Protein AF-A0A945UWC1-F1 (afdb_monomer_lite)

pLDDT: mean 88.44, std 11.85, range [50.97, 98.0]

Sequence (93 aa):
MYILICLRTDRSYVGQTDNLIRRFHQHRDGLVRTTREKFVTPVMIHWEKYDTRSEAMRRERYYKSGSGHRTKQELISRMRAELCSSAPDEPLS

Secondary structure (DSSP, 8-state):
-EEEEETTTTEEEEE--S-HHHHHHHHHTT--TTTTTT-SSEEEEEE---SSHHHHHHHHHHHHSHHHHHHHHHHHHHHHHHHHTTS------

Foldseek 3Di:
DFWKAAPVQRDIDFDDDPDPVVVVVCLCVLVDVVCSVVRVPIDTQDDDDDPDPVVSVVVSVLCVDPNVVVVVVVSVVVVVVVVVVPDPPDDDD

Structure (mmCIF, N/CA/C/O backbone):
data_AF-A0A945UWC1-F1
#
_entry.id   AF-A0A945UWC1-F1
#
loop_
_atom_site.group_PDB
_atom_site.id
_atom_site.type_symbol
_atom_site.label_atom_id
_atom_site.label_alt_id
_atom_site.label_comp_id
_atom_site.label_asym_id
_atom_site.label_entity_id
_atom_site.label_seq_id
_atom_site.pdbx_PDB_ins_code
_atom_site.Cartn_x
_atom_site.Cartn_y
_atom_site.Cartn_z
_atom_site.occupancy
_atom_site.B_iso_or_equiv
_atom_site.auth_seq_id
_atom_site.auth_comp_id
_atom_site.auth_asym_id
_atom_site.auth_atom_id
_atom_site.pdbx_PDB_model_num
ATOM 1 N N . MET A 1 1 ? -5.129 -3.669 5.695 1.00 95.75 1 MET A N 1
ATOM 2 C CA . MET A 1 1 ? -4.450 -2.470 5.147 1.00 95.75 1 MET A CA 1
ATOM 3 C C . MET A 1 1 ? -3.251 -2.941 4.334 1.00 95.75 1 MET A C 1
ATOM 5 O O . MET A 1 1 ? -2.733 -4.007 4.633 1.00 95.75 1 MET A O 1
ATOM 9 N N . TYR A 1 2 ? -2.868 -2.230 3.277 1.00 97.00 2 TYR A N 1
ATOM 10 C CA . TYR A 1 2 ? -1.780 -2.616 2.379 1.00 97.00 2 TYR A CA 1
ATOM 11 C C . TYR A 1 2 ? -1.017 -1.403 1.842 1.00 97.00 2 TYR A C 1
ATOM 13 O O . TYR A 1 2 ? -1.558 -0.292 1.770 1.00 97.00 2 TYR A O 1
ATOM 21 N N . ILE A 1 3 ? 0.231 -1.647 1.439 1.00 96.81 3 ILE A N 1
ATOM 22 C CA . ILE A 1 3 ? 1.109 -0.683 0.780 1.00 96.81 3 ILE A CA 1
ATOM 23 C C . ILE A 1 3 ? 1.564 -1.266 -0.558 1.00 96.81 3 ILE A C 1
ATOM 25 O O . ILE A 1 3 ? 2.099 -2.374 -0.620 1.00 96.81 3 ILE A O 1
ATOM 29 N N . LEU A 1 4 ? 1.354 -0.496 -1.625 1.00 95.19 4 LEU A N 1
ATOM 30 C CA . LEU A 1 4 ? 1.872 -0.787 -2.961 1.00 95.19 4 LEU A CA 1
ATOM 31 C C . LEU A 1 4 ? 2.963 0.217 -3.322 1.00 95.19 4 LEU A C 1
ATOM 33 O O . LEU A 1 4 ? 2.875 1.386 -2.939 1.00 95.19 4 LEU A O 1
ATOM 37 N N . ILE A 1 5 ? 3.929 -0.211 -4.127 1.00 93.75 5 ILE A N 1
ATOM 38 C CA . ILE A 1 5 ? 4.866 0.664 -4.833 1.00 93.75 5 ILE A CA 1
ATOM 39 C C . ILE A 1 5 ? 4.840 0.355 -6.325 1.00 93.75 5 ILE A C 1
ATOM 41 O O . ILE A 1 5 ? 4.707 -0.795 -6.721 1.00 93.75 5 ILE A O 1
ATOM 45 N N . CYS A 1 6 ? 4.975 1.371 -7.163 1.00 90.19 6 CYS A N 1
ATOM 46 C CA . CYS A 1 6 ? 5.285 1.199 -8.573 1.00 90.19 6 CYS A CA 1
ATOM 47 C C . CYS A 1 6 ? 6.747 1.593 -8.781 1.00 90.19 6 CYS A C 1
ATOM 49 O O . CYS A 1 6 ? 7.088 2.771 -8.671 1.00 90.19 6 CYS A O 1
ATOM 51 N N . LEU A 1 7 ? 7.614 0.617 -9.063 1.00 82.69 7 LEU A N 1
ATOM 52 C CA . LEU A 1 7 ? 9.058 0.859 -9.181 1.00 82.69 7 LEU A CA 1
ATOM 53 C C . LEU A 1 7 ? 9.391 1.813 -10.334 1.00 82.69 7 LEU A C 1
ATOM 55 O O . LEU A 1 7 ? 10.303 2.621 -10.211 1.00 82.69 7 LEU A O 1
ATOM 59 N N . ARG A 1 8 ? 8.602 1.776 -11.416 1.00 84.56 8 ARG A N 1
ATOM 60 C CA . ARG A 1 8 ? 8.787 2.640 -12.592 1.00 84.56 8 ARG A CA 1
ATOM 61 C C . ARG A 1 8 ? 8.471 4.113 -12.340 1.00 84.56 8 ARG A C 1
ATOM 63 O O . ARG A 1 8 ? 9.044 4.967 -13.001 1.00 84.56 8 ARG A O 1
ATOM 70 N N . THR A 1 9 ? 7.520 4.413 -11.454 1.00 86.12 9 THR A N 1
ATOM 71 C CA . THR A 1 9 ? 7.031 5.787 -11.224 1.00 86.12 9 THR A CA 1
ATOM 72 C C . THR A 1 9 ? 7.423 6.341 -9.856 1.00 86.12 9 THR A C 1
ATOM 74 O O . THR A 1 9 ? 7.062 7.473 -9.536 1.00 86.12 9 THR A O 1
ATOM 77 N N . ASP A 1 10 ? 8.099 5.535 -9.032 1.00 85.25 10 ASP A N 1
ATOM 78 C CA . ASP A 1 10 ? 8.429 5.824 -7.631 1.00 85.25 10 ASP A CA 1
ATOM 79 C C . ASP A 1 10 ? 7.209 6.245 -6.783 1.00 85.25 10 ASP A C 1
ATOM 81 O O . ASP A 1 10 ? 7.291 6.955 -5.779 1.00 85.25 10 ASP A O 1
ATOM 85 N N . ARG A 1 11 ? 6.006 5.826 -7.195 1.00 91.25 11 ARG A N 1
ATOM 86 C CA . ARG A 1 11 ? 4.771 6.133 -6.470 1.00 91.25 11 ARG A CA 1
ATOM 87 C C . ARG A 1 11 ? 4.463 5.020 -5.485 1.00 91.25 11 ARG A C 1
ATOM 89 O O . ARG A 1 11 ? 4.453 3.847 -5.843 1.00 91.25 11 ARG A O 1
ATOM 96 N N . SER A 1 12 ? 4.128 5.407 -4.255 1.00 93.94 12 SER A N 1
ATOM 97 C CA . SER A 1 12 ? 3.58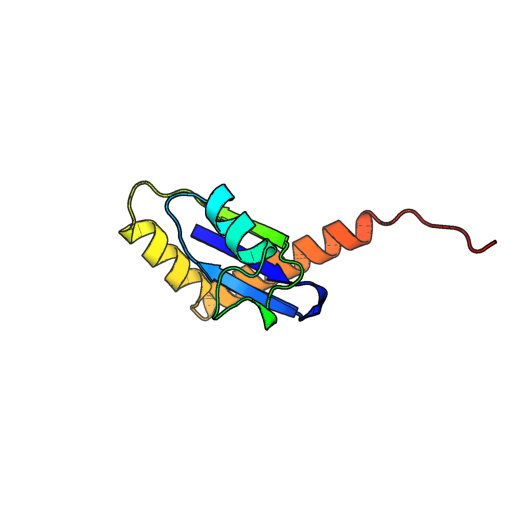3 4.507 -3.236 1.00 93.94 12 SER A CA 1
ATOM 98 C C . SER A 1 12 ? 2.109 4.798 -2.961 1.00 93.94 12 SER A C 1
ATOM 100 O O . SER A 1 12 ? 1.660 5.944 -3.030 1.00 93.94 12 SER A O 1
ATOM 102 N N . TYR A 1 13 ? 1.344 3.752 -2.662 1.00 93.31 13 TYR A N 1
ATOM 103 C CA . TYR A 1 13 ? -0.072 3.827 -2.317 1.00 93.31 13 TYR A CA 1
ATOM 104 C C . TYR A 1 13 ? -0.318 3.104 -1.002 1.00 93.31 13 TYR A C 1
ATOM 106 O O . TYR A 1 13 ? 0.239 2.041 -0.763 1.00 93.31 13 TYR A O 1
ATOM 114 N N . VAL A 1 14 ? -1.171 3.685 -0.165 1.00 96.06 14 VAL A N 1
ATOM 115 C CA . VAL A 1 14 ? -1.550 3.162 1.148 1.00 96.06 14 VAL A CA 1
ATOM 116 C C . VAL A 1 14 ? -3.070 3.087 1.167 1.00 96.06 14 VAL A C 1
ATOM 118 O O . VAL A 1 14 ? -3.730 4.108 0.954 1.00 96.06 14 VAL A O 1
ATOM 121 N N . GLY A 1 15 ? -3.624 1.904 1.418 1.00 94.94 15 GLY A N 1
ATOM 122 C CA . GLY A 1 15 ? -5.071 1.723 1.458 1.00 94.94 15 GLY A CA 1
ATOM 123 C C . GLY A 1 15 ? -5.518 0.538 2.297 1.00 94.94 15 GLY A C 1
ATOM 124 O O . GLY A 1 15 ? -4.721 -0.216 2.851 1.00 94.94 15 GLY A O 1
ATOM 125 N N . GLN A 1 16 ? -6.827 0.359 2.382 1.00 95.81 16 GLN A N 1
ATOM 126 C CA . GLN A 1 16 ? -7.459 -0.779 3.037 1.00 95.81 16 GLN A CA 1
ATOM 127 C C . GLN A 1 16 ? -8.457 -1.446 2.093 1.00 95.81 16 GLN A C 1
ATOM 129 O O . GLN A 1 16 ? -8.888 -0.850 1.103 1.00 95.81 16 GLN A O 1
ATOM 134 N N . THR A 1 17 ? -8.758 -2.709 2.371 1.00 95.69 17 THR A N 1
ATOM 135 C CA . THR A 1 17 ? -9.764 -3.495 1.662 1.00 95.69 17 THR A CA 1
ATOM 136 C C . THR A 1 17 ? -10.156 -4.690 2.526 1.00 95.69 17 THR A C 1
ATOM 138 O O . THR A 1 17 ? -9.375 -5.134 3.366 1.00 95.69 17 THR A O 1
ATOM 141 N N . ASP A 1 18 ? -11.347 -5.210 2.271 1.00 94.69 18 ASP A N 1
ATOM 142 C CA . ASP A 1 18 ? -11.871 -6.504 2.721 1.00 94.69 18 ASP A CA 1
ATOM 143 C C . ASP A 1 18 ? -11.223 -7.711 2.011 1.00 94.69 18 ASP A C 1
ATOM 145 O O . ASP A 1 18 ? -11.075 -8.775 2.600 1.00 94.69 18 ASP A O 1
ATOM 149 N N . ASN A 1 19 ? -10.813 -7.548 0.749 1.00 95.31 19 ASN A N 1
ATOM 150 C CA . ASN A 1 19 ? -10.217 -8.594 -0.075 1.00 95.31 19 ASN A CA 1
ATOM 151 C C . ASN A 1 19 ? -8.935 -8.094 -0.761 1.0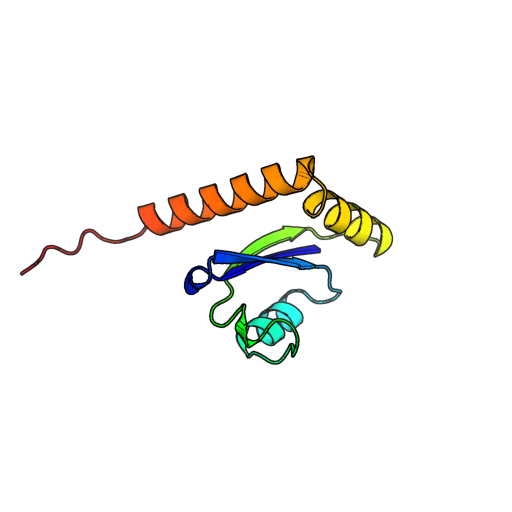0 95.31 19 ASN A C 1
ATOM 153 O O . ASN A 1 19 ? -8.978 -7.399 -1.781 1.00 95.31 19 ASN A O 1
ATOM 157 N N . LEU A 1 20 ? -7.790 -8.463 -0.179 1.00 94.44 20 LEU A N 1
ATOM 158 C CA . LEU A 1 20 ? -6.461 -8.020 -0.605 1.00 94.44 20 LEU A CA 1
ATOM 159 C C . LEU A 1 20 ? -6.122 -8.459 -2.034 1.00 94.44 20 LEU A C 1
ATOM 161 O O . LEU A 1 20 ? -5.659 -7.641 -2.826 1.00 94.44 20 LEU A O 1
ATOM 165 N N . ILE A 1 21 ? -6.401 -9.721 -2.369 1.00 93.94 21 ILE A N 1
ATOM 166 C CA . ILE A 1 21 ? -6.084 -10.308 -3.676 1.00 93.94 21 ILE A CA 1
ATOM 167 C C . ILE A 1 21 ? -6.888 -9.617 -4.775 1.00 93.94 21 ILE A C 1
ATOM 169 O O . ILE A 1 21 ? -6.309 -9.072 -5.714 1.00 93.94 21 ILE A O 1
ATOM 173 N N . ARG A 1 22 ? -8.216 -9.526 -4.609 1.00 94.81 22 ARG A N 1
ATOM 174 C CA . ARG A 1 22 ? -9.097 -8.802 -5.540 1.00 94.81 22 ARG A CA 1
ATOM 175 C C . ARG A 1 22 ? -8.598 -7.380 -5.766 1.00 94.81 22 ARG A C 1
ATOM 177 O O . ARG A 1 22 ? -8.539 -6.909 -6.899 1.00 94.81 22 ARG A O 1
ATOM 184 N N . ARG A 1 23 ? -8.238 -6.684 -4.686 1.00 93.62 23 ARG A N 1
ATOM 185 C CA . ARG A 1 23 ? -7.806 -5.289 -4.763 1.00 93.62 23 ARG A CA 1
ATOM 186 C C . ARG A 1 23 ? -6.459 -5.128 -5.458 1.00 93.62 23 ARG A C 1
ATOM 188 O O . ARG A 1 23 ? -6.273 -4.153 -6.179 1.00 93.62 23 ARG A O 1
ATOM 195 N N . PHE A 1 24 ? -5.539 -6.065 -5.257 1.00 92.81 24 PHE A N 1
ATOM 196 C CA . PHE A 1 24 ? -4.259 -6.073 -5.952 1.00 92.81 24 PHE A CA 1
ATOM 197 C C . PHE A 1 24 ? -4.443 -6.231 -7.465 1.00 92.81 24 PHE A C 1
ATOM 199 O O . PHE A 1 24 ? -3.915 -5.411 -8.214 1.00 92.81 24 PHE A O 1
ATOM 206 N N . HIS A 1 25 ? -5.265 -7.191 -7.904 1.00 91.75 25 HIS A N 1
ATOM 207 C CA . HIS A 1 25 ? -5.596 -7.362 -9.324 1.00 91.75 25 HIS A CA 1
ATOM 208 C C . HIS A 1 25 ? -6.235 -6.104 -9.920 1.00 91.75 25 HIS A C 1
ATOM 210 O O . HIS A 1 25 ? -5.784 -5.622 -10.949 1.00 91.75 25 HIS A O 1
ATOM 216 N N . GLN A 1 26 ? -7.180 -5.467 -9.218 1.00 90.62 26 GLN A N 1
ATOM 217 C CA . GLN A 1 26 ? -7.771 -4.202 -9.676 1.00 90.62 26 GLN A CA 1
ATOM 218 C C . GLN A 1 26 ? -6.738 -3.091 -9.930 1.00 90.62 26 GLN A C 1
ATOM 220 O O . GLN A 1 26 ? -6.902 -2.310 -10.866 1.00 90.62 26 GLN A O 1
ATOM 225 N N . HIS A 1 27 ? -5.698 -2.981 -9.095 1.00 88.81 27 HIS A N 1
ATOM 226 C CA . HIS A 1 27 ? -4.622 -2.010 -9.321 1.00 88.81 27 HIS A CA 1
ATOM 22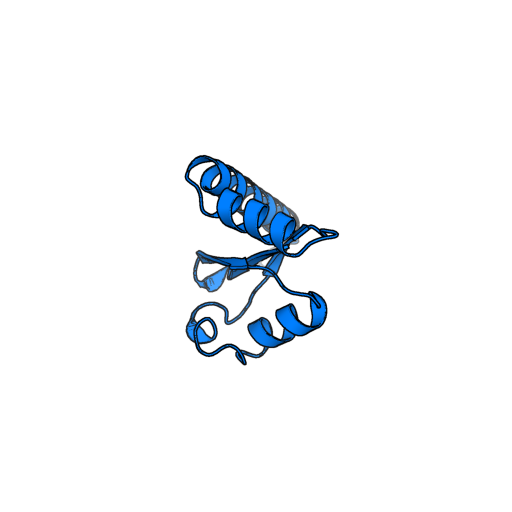7 C C . HIS A 1 27 ? -3.709 -2.435 -10.468 1.00 88.81 27 HIS A C 1
ATOM 229 O O . HIS A 1 27 ? -3.407 -1.605 -11.319 1.00 88.81 27 HIS A O 1
ATOM 235 N N . ARG A 1 28 ? -3.304 -3.711 -10.505 1.00 86.50 28 ARG A N 1
ATOM 236 C CA . ARG A 1 28 ? -2.443 -4.277 -11.554 1.00 86.50 28 ARG A CA 1
ATOM 237 C C . ARG A 1 28 ? -3.062 -4.135 -12.944 1.00 86.50 28 ARG A C 1
ATOM 239 O O . ARG A 1 28 ? -2.369 -3.751 -13.877 1.00 86.50 28 ARG A O 1
ATOM 246 N N . ASP A 1 29 ? -4.360 -4.385 -13.050 1.00 87.50 29 ASP A N 1
ATOM 247 C CA . ASP A 1 29 ? -5.099 -4.389 -14.314 1.00 87.50 29 ASP A CA 1
ATOM 248 C C . ASP A 1 29 ? -5.600 -2.981 -14.690 1.00 87.50 29 ASP A C 1
ATOM 250 O O . ASP A 1 29 ? -6.348 -2.800 -15.648 1.00 87.50 29 ASP A O 1
ATOM 254 N N . GLY A 1 30 ? -5.220 -1.952 -13.920 1.00 84.06 30 GLY A N 1
ATOM 255 C CA . GLY A 1 30 ? -5.578 -0.567 -14.211 1.00 84.06 30 GLY A CA 1
ATOM 256 C C . GLY A 1 30 ? -7.066 -0.245 -14.038 1.00 84.06 30 GLY A C 1
ATOM 257 O O . GLY A 1 30 ? -7.540 0.770 -14.546 1.00 84.06 30 GLY A O 1
ATOM 258 N N . LEU A 1 31 ? -7.818 -1.063 -13.302 1.00 84.56 31 LEU A N 1
ATOM 259 C CA . LEU A 1 31 ? -9.267 -0.910 -13.117 1.00 84.56 31 LEU A CA 1
ATOM 260 C C . LEU A 1 31 ? -9.635 0.199 -12.116 1.00 84.56 31 LEU A C 1
ATOM 262 O O . LEU A 1 31 ? -10.802 0.561 -11.969 1.00 84.56 31 LEU A O 1
ATOM 266 N N . VAL A 1 32 ? -8.650 0.773 -11.420 1.00 83.31 32 VAL A N 1
ATOM 267 C CA . VAL A 1 32 ? -8.852 1.873 -10.469 1.00 83.31 32 VAL A CA 1
ATOM 268 C C . VAL A 1 32 ? -8.522 3.209 -11.136 1.00 83.31 32 VAL A C 1
ATOM 270 O O . VAL A 1 32 ? -7.359 3.592 -11.252 1.00 83.31 32 VAL A O 1
ATOM 273 N N . ARG A 1 33 ? -9.559 3.965 -11.525 1.00 80.06 33 ARG A N 1
ATOM 274 C CA . ARG A 1 33 ? -9.440 5.227 -12.289 1.00 80.06 33 ARG A CA 1
ATOM 275 C C . ARG A 1 33 ? -8.400 6.209 -11.734 1.00 80.06 33 ARG A C 1
ATOM 277 O O . ARG A 1 33 ? -7.681 6.833 -12.500 1.00 80.06 33 ARG A O 1
ATOM 284 N N . THR A 1 34 ? -8.313 6.357 -10.412 1.00 77.69 34 THR A N 1
ATOM 285 C CA . THR A 1 34 ? -7.432 7.342 -9.756 1.00 77.69 34 THR A CA 1
ATOM 286 C C . THR A 1 34 ? -5.969 6.909 -9.649 1.00 77.69 34 THR A C 1
ATOM 288 O O . THR A 1 34 ? -5.099 7.756 -9.427 1.00 77.69 34 THR A O 1
ATOM 291 N N . THR A 1 35 ? -5.681 5.611 -9.780 1.00 76.75 35 THR A N 1
ATOM 292 C CA . THR A 1 35 ? -4.334 5.041 -9.614 1.00 76.75 35 THR A CA 1
ATOM 293 C C . THR A 1 35 ? -3.803 4.361 -10.872 1.00 76.75 35 THR A C 1
ATOM 295 O O . THR A 1 35 ? -2.598 4.137 -10.934 1.00 76.75 35 THR A O 1
ATOM 298 N N . ARG A 1 36 ? -4.642 4.123 -11.891 1.00 78.75 36 ARG A N 1
ATOM 299 C CA . ARG A 1 36 ? -4.302 3.444 -13.155 1.00 78.75 36 ARG A CA 1
ATOM 300 C C . ARG A 1 36 ? -2.996 3.930 -13.784 1.00 78.75 36 ARG A C 1
ATOM 302 O O . ARG A 1 36 ? -2.098 3.138 -14.021 1.00 78.75 36 ARG A O 1
ATOM 309 N N . GLU A 1 37 ? -2.860 5.235 -14.005 1.00 74.94 37 GLU A N 1
ATOM 310 C CA . GLU A 1 37 ? -1.673 5.815 -14.662 1.00 74.94 37 GLU A CA 1
ATOM 311 C C . GLU A 1 37 ? -0.429 5.814 -13.763 1.00 74.94 37 GLU A C 1
ATOM 313 O O . GLU A 1 37 ? 0.702 5.849 -14.236 1.00 74.94 37 GLU A O 1
ATOM 318 N N . LYS A 1 38 ? -0.627 5.763 -12.443 1.00 74.44 38 LYS A N 1
ATOM 319 C CA . LYS A 1 38 ? 0.453 5.843 -11.451 1.00 74.44 38 LYS A CA 1
ATOM 320 C C . LYS A 1 38 ? 1.007 4.464 -11.086 1.00 74.44 38 LYS A C 1
ATOM 322 O O . LYS A 1 38 ? 2.157 4.380 -10.659 1.00 74.44 38 LYS A O 1
ATOM 327 N N . PHE A 1 39 ? 0.212 3.408 -11.262 1.00 78.38 39 PHE A N 1
ATOM 328 C CA . PHE A 1 39 ? 0.492 2.040 -10.823 1.00 78.38 39 PHE A CA 1
ATOM 329 C C . PHE A 1 39 ? 0.371 1.045 -11.979 1.00 78.38 39 PHE A C 1
ATOM 331 O O . PHE A 1 39 ? -0.396 0.096 -11.912 1.00 78.38 39 PHE A O 1
ATOM 338 N N . VAL A 1 40 ? 1.161 1.257 -13.033 1.00 73.19 40 VAL A N 1
ATOM 339 C CA . VAL A 1 40 ? 1.215 0.362 -14.205 1.00 73.19 40 VAL A CA 1
ATOM 340 C C . VAL A 1 40 ? 1.825 -1.004 -13.853 1.00 73.19 40 VAL A C 1
ATOM 342 O O . VAL A 1 40 ? 1.474 -2.017 -14.441 1.00 73.19 40 VAL A O 1
ATOM 345 N N . THR A 1 41 ? 2.741 -1.043 -12.877 1.00 84.56 41 THR A N 1
ATOM 346 C CA . THR A 1 41 ? 3.402 -2.272 -12.388 1.00 84.56 41 THR A CA 1
ATOM 347 C C . THR A 1 41 ? 3.501 -2.245 -10.856 1.00 84.56 41 THR A C 1
ATOM 349 O O . THR A 1 41 ? 4.571 -1.990 -10.300 1.00 84.56 41 THR A O 1
ATOM 352 N N . PRO A 1 42 ? 2.371 -2.405 -10.140 1.00 90.31 42 PRO A N 1
ATOM 353 C CA . PRO A 1 42 ? 2.362 -2.336 -8.689 1.00 90.31 42 PRO A CA 1
ATOM 354 C C . PRO A 1 42 ? 2.981 -3.596 -8.082 1.00 90.31 42 PRO A C 1
ATOM 356 O O . PRO A 1 42 ? 2.619 -4.717 -8.427 1.00 90.31 42 PRO A O 1
ATOM 359 N N . VAL A 1 43 ? 3.853 -3.393 -7.105 1.00 92.12 43 VAL A N 1
ATOM 360 C CA . VAL A 1 43 ? 4.415 -4.422 -6.236 1.00 92.12 43 VAL A CA 1
ATOM 361 C C . VAL A 1 43 ? 3.836 -4.227 -4.843 1.00 92.12 43 VAL A C 1
ATOM 363 O O . VAL A 1 43 ? 3.778 -3.104 -4.334 1.00 92.12 43 VAL A O 1
ATOM 366 N N . MET A 1 44 ? 3.385 -5.315 -4.226 1.00 94.56 44 MET A N 1
ATOM 367 C CA . MET A 1 44 ? 2.940 -5.295 -2.839 1.00 94.56 44 MET A CA 1
ATOM 368 C C . MET A 1 44 ? 4.141 -5.464 -1.921 1.00 94.56 44 MET A C 1
ATOM 370 O O . MET A 1 44 ? 4.836 -6.468 -2.007 1.00 94.56 44 MET A O 1
ATOM 374 N N . ILE A 1 45 ? 4.372 -4.479 -1.056 1.00 95.88 45 ILE A N 1
ATOM 375 C CA . ILE A 1 45 ? 5.546 -4.466 -0.167 1.00 95.88 45 ILE A CA 1
ATOM 376 C C . ILE A 1 45 ? 5.178 -4.702 1.291 1.00 95.88 45 ILE A C 1
ATOM 378 O O . ILE A 1 45 ? 6.036 -5.002 2.108 1.00 95.88 45 ILE A O 1
ATOM 382 N N . HIS A 1 46 ? 3.903 -4.508 1.633 1.00 96.75 46 HIS A N 1
ATOM 383 C CA . HIS A 1 46 ? 3.428 -4.651 2.999 1.00 96.75 46 HIS A CA 1
ATOM 384 C C . HIS A 1 46 ? 1.919 -4.835 3.038 1.00 96.75 46 HIS A C 1
ATOM 386 O O . HIS A 1 46 ? 1.187 -4.185 2.282 1.00 96.75 46 HIS A O 1
ATOM 392 N N . TRP A 1 47 ? 1.445 -5.663 3.961 1.00 97.44 47 TRP A N 1
ATOM 393 C CA . TRP A 1 47 ? 0.031 -5.772 4.283 1.00 97.44 47 TRP A CA 1
ATOM 394 C C . TRP A 1 47 ? -0.164 -6.233 5.726 1.00 97.44 47 TRP A C 1
ATOM 396 O O . TRP A 1 47 ? 0.664 -6.927 6.303 1.00 97.44 47 TRP A O 1
ATOM 406 N N . GLU A 1 48 ? -1.288 -5.826 6.306 1.00 96.31 48 GLU A N 1
ATOM 407 C CA . GLU A 1 48 ? -1.678 -6.158 7.674 1.00 96.31 48 GLU A CA 1
ATOM 408 C C . GLU A 1 48 ? -3.182 -6.463 7.709 1.00 96.31 48 GLU A C 1
ATOM 410 O O . GLU A 1 48 ? -3.991 -5.729 7.114 1.00 96.31 48 GLU A O 1
ATOM 415 N N . LYS A 1 49 ? -3.564 -7.535 8.411 1.00 96.44 49 LYS A N 1
ATOM 416 C CA . LYS A 1 49 ? -4.964 -7.888 8.681 1.00 96.44 49 LYS A CA 1
ATOM 417 C C . LYS A 1 49 ? -5.408 -7.269 10.006 1.00 96.44 49 LYS A C 1
ATOM 419 O O . LYS A 1 49 ? -4.622 -7.166 10.938 1.00 96.44 49 LYS A O 1
ATOM 424 N N . TYR A 1 50 ? -6.669 -6.862 10.050 1.00 96.56 50 TYR A N 1
ATOM 425 C CA . TYR A 1 50 ? -7.320 -6.263 11.207 1.00 96.56 50 TYR A CA 1
ATOM 426 C C . TYR A 1 50 ? -8.715 -6.856 11.353 1.00 96.56 50 TYR A C 1
ATOM 428 O O . TYR A 1 50 ? -9.347 -7.150 10.334 1.00 96.56 50 TYR A O 1
ATOM 436 N N . ASP A 1 51 ? -9.188 -6.986 12.590 1.00 96.44 51 ASP A N 1
ATOM 437 C CA . ASP A 1 51 ? -10.518 -7.525 12.882 1.00 96.44 51 ASP A CA 1
ATOM 438 C C . ASP A 1 51 ? -11.609 -6.495 12.591 1.00 96.44 51 ASP A C 1
ATOM 440 O O . ASP A 1 51 ? -12.693 -6.839 12.120 1.00 96.44 51 ASP A O 1
ATOM 444 N N . THR A 1 52 ? -11.307 -5.207 12.785 1.00 97.25 52 THR A N 1
ATOM 445 C CA . THR A 1 52 ? -12.239 -4.122 12.477 1.00 97.25 52 THR A CA 1
ATOM 446 C C . THR A 1 52 ? -11.725 -3.177 11.394 1.00 97.25 52 THR A C 1
ATOM 448 O O . THR A 1 52 ? -10.532 -2.879 11.255 1.00 97.25 52 THR A O 1
ATOM 451 N N . ARG A 1 53 ? -12.670 -2.594 10.644 1.00 96.00 53 ARG A N 1
ATOM 452 C CA . ARG A 1 53 ? -12.371 -1.517 9.688 1.00 96.00 53 ARG A CA 1
ATOM 453 C C . ARG A 1 53 ? -11.741 -0.302 10.380 1.00 96.00 53 ARG A C 1
ATOM 455 O O . ARG A 1 53 ? -10.869 0.339 9.797 1.00 96.00 53 ARG A O 1
ATOM 462 N N . SER A 1 54 ? -12.159 0.007 11.607 1.00 97.56 54 SER A N 1
ATOM 463 C CA . SER A 1 54 ? -11.651 1.143 12.385 1.00 97.56 54 SER A CA 1
ATOM 464 C C . SER A 1 54 ? -10.161 1.008 12.705 1.00 97.56 54 SER A C 1
ATOM 466 O O . SER A 1 54 ? -9.412 1.975 12.560 1.00 97.56 54 SER A O 1
ATOM 468 N N . GLU A 1 55 ? -9.699 -0.190 13.065 1.00 97.75 55 GLU A N 1
ATOM 469 C CA . GLU A 1 55 ? -8.276 -0.450 13.305 1.00 97.75 55 GLU A CA 1
ATOM 470 C C . GLU A 1 55 ? -7.461 -0.353 12.016 1.00 97.75 55 GLU A C 1
ATOM 472 O O . GLU A 1 55 ? -6.434 0.333 11.989 1.00 97.75 55 GLU A O 1
ATOM 477 N N . ALA A 1 56 ? -7.966 -0.936 10.922 1.00 97.31 56 ALA A N 1
ATOM 478 C CA . ALA A 1 56 ? -7.342 -0.807 9.608 1.00 97.31 56 ALA A CA 1
ATOM 479 C C . ALA A 1 56 ? -7.214 0.665 9.178 1.00 97.31 56 ALA A C 1
ATOM 481 O O . ALA A 1 56 ? -6.171 1.069 8.663 1.00 97.31 56 ALA A O 1
ATOM 482 N N . MET A 1 57 ? -8.244 1.484 9.427 1.00 96.69 57 MET A N 1
ATOM 483 C CA . MET A 1 57 ? -8.227 2.924 9.150 1.00 96.69 57 MET A CA 1
ATOM 484 C C . MET A 1 57 ? -7.234 3.681 10.036 1.00 96.69 57 MET A C 1
ATOM 486 O O . MET A 1 57 ? -6.534 4.569 9.545 1.00 96.69 57 MET A O 1
ATOM 490 N N . ARG A 1 58 ? -7.137 3.343 11.329 1.00 97.81 58 ARG A N 1
ATOM 491 C CA . ARG A 1 58 ? -6.144 3.935 12.239 1.00 97.81 58 ARG A CA 1
ATOM 492 C C . ARG A 1 58 ? -4.728 3.658 11.742 1.00 97.81 58 ARG A C 1
ATOM 494 O O . ARG A 1 58 ? -3.904 4.571 11.713 1.00 97.81 58 ARG A O 1
ATOM 501 N N . ARG A 1 59 ? -4.461 2.430 11.292 1.00 97.62 59 ARG A N 1
ATOM 502 C CA . ARG A 1 59 ? -3.161 2.063 10.729 1.00 97.62 59 ARG A CA 1
ATOM 503 C C . ARG A 1 59 ? -2.877 2.749 9.399 1.00 97.62 59 ARG A C 1
ATOM 505 O O . ARG A 1 59 ? -1.786 3.273 9.201 1.00 97.62 59 ARG A O 1
ATOM 512 N N . GLU A 1 60 ? -3.854 2.795 8.498 1.00 97.00 60 GLU A N 1
ATOM 513 C CA . GLU A 1 6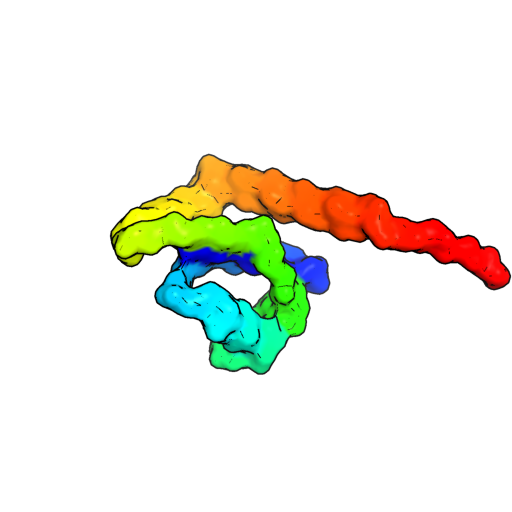0 ? -3.727 3.531 7.239 1.00 97.00 60 GLU A CA 1
ATOM 514 C C . GLU A 1 60 ? -3.386 5.007 7.496 1.00 97.00 60 GLU A C 1
ATOM 516 O O . GLU A 1 60 ? -2.490 5.558 6.854 1.00 97.00 60 GLU A O 1
ATOM 521 N N . ARG A 1 61 ? -4.051 5.638 8.476 1.00 97.25 61 ARG A N 1
ATOM 522 C CA . ARG A 1 61 ? -3.766 7.015 8.896 1.00 97.25 61 ARG A CA 1
ATOM 523 C C . ARG A 1 61 ? -2.362 7.156 9.480 1.00 97.25 61 ARG A C 1
ATOM 525 O O . ARG A 1 61 ? -1.698 8.139 9.171 1.00 97.25 61 ARG A O 1
ATOM 532 N N . TYR A 1 62 ? -1.896 6.186 10.267 1.00 98.00 62 TYR A N 1
ATOM 533 C CA . TYR A 1 62 ? -0.517 6.163 10.754 1.00 98.00 62 TYR A CA 1
ATOM 534 C C . TYR A 1 62 ? 0.484 6.191 9.592 1.00 98.00 62 TYR A C 1
ATOM 536 O O . TYR A 1 62 ? 1.316 7.085 9.551 1.00 98.00 62 TYR A O 1
ATOM 544 N N . TYR A 1 63 ? 0.356 5.320 8.588 1.00 97.62 63 TYR A N 1
ATOM 545 C CA . TYR A 1 63 ? 1.264 5.318 7.426 1.00 97.62 63 TYR A CA 1
ATOM 546 C C . TYR A 1 63 ? 1.195 6.585 6.557 1.00 97.62 63 TYR A C 1
ATOM 548 O O . TYR A 1 63 ? 2.080 6.827 5.732 1.00 97.62 63 TYR A O 1
ATOM 556 N N . LYS A 1 64 ? 0.144 7.392 6.726 1.00 93.44 64 LYS A N 1
ATOM 557 C CA . LYS A 1 64 ? -0.017 8.713 6.105 1.00 93.44 64 LYS A CA 1
ATOM 558 C C . LYS A 1 64 ? 0.470 9.865 6.998 1.00 93.44 64 LYS A C 1
ATOM 560 O O . LYS A 1 64 ? 0.570 10.983 6.505 1.00 93.44 64 LYS A O 1
ATOM 565 N N . SER A 1 65 ? 0.765 9.618 8.276 1.00 96.81 65 SER A N 1
ATOM 566 C CA . SER A 1 65 ? 1.322 10.609 9.204 1.00 96.81 65 SER A CA 1
ATOM 567 C C . SER A 1 65 ? 2.824 10.804 8.968 1.00 96.81 65 SER A C 1
ATOM 569 O O . SER A 1 65 ? 3.454 10.009 8.275 1.00 96.81 65 SER A O 1
ATOM 571 N N . GLY A 1 66 ? 3.433 11.833 9.565 1.00 95.94 66 GLY A N 1
ATOM 572 C CA . GLY A 1 66 ? 4.872 12.079 9.414 1.00 95.94 66 GLY A CA 1
ATOM 573 C C . GLY A 1 66 ? 5.751 10.925 9.916 1.00 95.94 66 GLY A C 1
ATOM 574 O O . GLY A 1 66 ? 6.697 10.533 9.236 1.00 95.94 66 GLY A O 1
ATOM 575 N N . SER A 1 67 ? 5.427 10.340 11.074 1.00 95.69 67 SER A N 1
ATOM 576 C CA . SER A 1 67 ? 6.182 9.203 11.616 1.00 95.69 67 SER A CA 1
ATOM 577 C C . SER A 1 67 ? 5.969 7.933 10.799 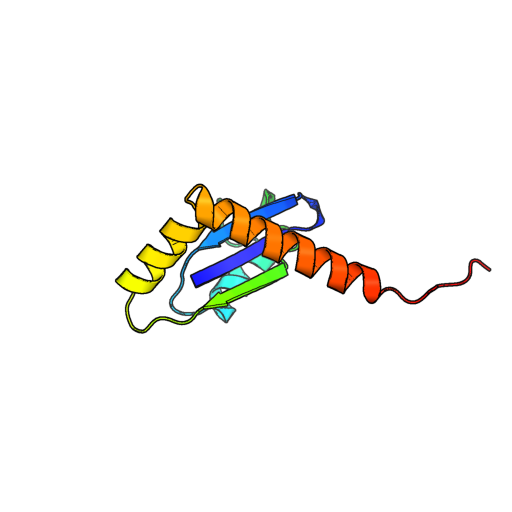1.00 95.69 67 SER A C 1
ATOM 579 O O . SER A 1 67 ? 6.947 7.300 10.413 1.00 95.69 67 SER A O 1
ATOM 581 N N . GLY A 1 68 ? 4.725 7.593 10.454 1.00 96.69 68 GLY A N 1
ATOM 582 C CA . GLY A 1 68 ? 4.472 6.407 9.637 1.00 96.69 68 GLY A CA 1
ATOM 583 C C . GLY A 1 68 ? 4.908 6.567 8.179 1.00 96.69 68 GLY A C 1
ATOM 584 O O . GLY A 1 68 ? 5.199 5.567 7.525 1.00 96.69 68 GLY A O 1
ATOM 585 N N . HIS A 1 69 ? 5.042 7.796 7.669 1.00 95.31 69 HIS A N 1
ATOM 586 C CA . HIS A 1 69 ? 5.678 8.040 6.378 1.00 95.31 69 HIS A CA 1
ATOM 587 C C . HIS A 1 69 ? 7.141 7.590 6.394 1.00 95.31 69 HIS A C 1
ATOM 589 O O . HIS A 1 69 ? 7.560 6.940 5.442 1.00 95.31 69 HIS A O 1
ATOM 595 N N . ARG A 1 70 ? 7.900 7.870 7.466 1.00 97.19 70 ARG A N 1
ATOM 596 C CA . ARG A 1 70 ? 9.292 7.396 7.598 1.00 97.19 70 ARG A CA 1
ATOM 597 C C . ARG A 1 70 ? 9.367 5.872 7.594 1.00 97.19 70 ARG A C 1
ATOM 599 O O . ARG A 1 70 ? 10.071 5.312 6.763 1.00 97.19 70 ARG A O 1
ATOM 606 N N . THR A 1 71 ? 8.529 5.208 8.389 1.00 97.19 71 THR A N 1
ATOM 607 C CA . THR A 1 71 ? 8.429 3.737 8.394 1.00 97.19 71 THR A CA 1
ATOM 608 C C . THR A 1 71 ? 8.071 3.172 7.017 1.00 97.19 71 THR A C 1
ATOM 610 O O . THR A 1 71 ? 8.612 2.158 6.588 1.00 97.19 71 THR A O 1
ATOM 613 N N . LYS A 1 72 ? 7.184 3.836 6.266 1.00 96.38 72 LYS A N 1
ATOM 614 C CA . LYS A 1 72 ? 6.883 3.445 4.883 1.00 96.38 72 LYS A CA 1
ATOM 615 C C . LYS A 1 72 ? 8.112 3.564 3.972 1.00 96.38 72 LYS A C 1
ATOM 617 O O . LYS A 1 72 ? 8.302 2.697 3.126 1.00 96.38 72 LYS A O 1
ATOM 622 N N . GLN A 1 73 ? 8.920 4.616 4.115 1.00 95.94 73 GLN A N 1
ATOM 623 C CA . GLN A 1 73 ? 10.144 4.776 3.321 1.00 95.94 73 GLN A CA 1
ATOM 624 C C . GLN A 1 73 ? 11.184 3.701 3.645 1.00 95.94 73 GLN A C 1
ATOM 626 O O . GLN A 1 73 ? 11.823 3.188 2.732 1.00 95.94 73 GLN A O 1
ATOM 631 N N . GLU A 1 74 ? 11.301 3.297 4.909 1.00 96.31 74 GLU A N 1
ATOM 632 C CA . GLU A 1 74 ? 12.162 2.180 5.318 1.00 96.31 74 GLU A CA 1
ATOM 633 C C . GLU A 1 74 ? 11.728 0.864 4.656 1.00 96.31 74 GLU A C 1
ATOM 635 O O . GLU A 1 74 ? 12.562 0.169 4.079 1.00 96.31 74 GLU A O 1
ATOM 640 N N . LEU A 1 75 ? 10.422 0.561 4.649 1.00 95.69 75 LEU A N 1
ATOM 641 C CA . LEU A 1 75 ? 9.874 -0.614 3.953 1.00 95.69 75 LEU A CA 1
ATOM 642 C C . LEU A 1 75 ? 10.181 -0.588 2.449 1.00 95.69 75 LEU A C 1
ATOM 644 O O . LEU A 1 75 ? 10.569 -1.602 1.875 1.00 95.69 75 LEU A O 1
ATOM 648 N N . ILE A 1 76 ? 10.033 0.576 1.809 1.00 94.62 76 ILE A N 1
ATOM 649 C CA . ILE A 1 76 ? 10.350 0.760 0.386 1.00 94.62 76 ILE A CA 1
ATOM 650 C C . ILE A 1 76 ? 11.845 0.550 0.126 1.00 94.62 76 ILE A C 1
ATOM 652 O O . ILE A 1 76 ? 12.207 -0.153 -0.816 1.00 94.62 76 ILE A O 1
ATOM 656 N N . SER A 1 77 ? 12.703 1.155 0.949 1.00 94.31 77 SER A N 1
ATOM 657 C CA . SER A 1 77 ? 14.159 1.044 0.833 1.00 94.31 77 SER A CA 1
ATOM 658 C C . SER A 1 77 ? 14.613 -0.408 0.974 1.00 94.31 77 SER A C 1
ATOM 660 O O . SER A 1 77 ? 15.351 -0.917 0.133 1.00 94.31 77 SER A O 1
ATOM 662 N N . ARG A 1 78 ? 14.077 -1.115 1.974 1.00 93.69 78 ARG A N 1
ATOM 663 C CA . ARG A 1 78 ? 14.343 -2.537 2.190 1.00 93.69 78 ARG A CA 1
ATOM 664 C C . ARG A 1 78 ? 13.921 -3.390 0.994 1.00 93.69 78 ARG A C 1
ATOM 666 O O . ARG A 1 78 ? 14.733 -4.158 0.495 1.00 93.69 78 ARG A O 1
ATOM 673 N N . MET A 1 79 ? 12.697 -3.210 0.493 1.00 91.44 79 MET A N 1
ATOM 674 C CA . MET A 1 79 ? 12.209 -3.957 -0.674 1.00 91.44 79 MET A CA 1
ATOM 675 C C . MET A 1 79 ? 13.101 -3.742 -1.906 1.00 91.44 79 MET A C 1
ATOM 677 O O . MET A 1 79 ? 13.354 -4.664 -2.675 1.00 91.44 79 MET A O 1
ATOM 681 N N . ARG A 1 80 ? 13.600 -2.517 -2.106 1.00 88.88 80 ARG A N 1
ATOM 682 C CA . ARG A 1 80 ? 14.532 -2.206 -3.199 1.00 88.88 80 ARG A CA 1
ATOM 683 C C . ARG A 1 80 ? 15.869 -2.915 -3.044 1.00 88.88 80 ARG A C 1
ATOM 685 O O . ARG A 1 80 ? 16.383 -3.430 -4.032 1.00 88.88 80 ARG A O 1
ATOM 692 N N . ALA A 1 81 ? 16.414 -2.935 -1.830 1.00 89.94 81 ALA A N 1
ATOM 693 C CA . ALA A 1 81 ? 17.652 -3.647 -1.540 1.00 89.94 81 ALA A CA 1
ATOM 694 C C . ALA A 1 81 ? 17.500 -5.152 -1.818 1.00 89.94 81 ALA A C 1
ATOM 696 O O . ALA A 1 81 ? 18.345 -5.728 -2.498 1.00 89.94 81 ALA A O 1
ATOM 697 N N . GLU A 1 82 ? 16.387 -5.752 -1.383 1.00 88.94 82 GLU A N 1
ATOM 698 C CA . GLU A 1 82 ? 16.071 -7.167 -1.625 1.00 88.94 82 GLU A CA 1
ATOM 699 C C . GLU A 1 82 ? 15.992 -7.483 -3.132 1.00 88.94 82 GLU A C 1
ATOM 701 O O . GLU A 1 82 ? 16.622 -8.434 -3.595 1.00 88.94 82 GLU A O 1
ATOM 706 N N . LEU A 1 83 ? 15.319 -6.643 -3.928 1.00 83.19 83 LEU A N 1
ATOM 707 C CA . LEU A 1 83 ? 15.246 -6.814 -5.386 1.00 83.19 83 LEU A CA 1
ATOM 708 C C . LEU A 1 83 ? 16.616 -6.682 -6.073 1.00 83.19 83 LEU A C 1
ATOM 710 O O . LEU A 1 83 ? 16.920 -7.458 -6.975 1.00 83.19 83 LEU A O 1
ATOM 714 N N . CYS A 1 84 ? 17.452 -5.738 -5.636 1.00 77.50 84 CYS A N 1
ATOM 715 C CA . CYS A 1 84 ? 18.791 -5.532 -6.194 1.00 77.50 84 CYS A CA 1
ATOM 716 C C . CYS A 1 84 ? 19.729 -6.716 -5.894 1.00 77.50 84 CYS A C 1
ATOM 718 O O . CYS A 1 84 ? 20.471 -7.152 -6.766 1.00 77.50 84 CYS A O 1
ATOM 720 N N . SER A 1 85 ? 19.633 -7.299 -4.694 1.00 74.19 85 SER A N 1
ATOM 721 C CA . SER A 1 85 ? 20.445 -8.457 -4.282 1.00 74.19 85 SER A CA 1
ATOM 722 C C . SER A 1 85 ? 20.103 -9.777 -4.988 1.00 74.19 85 SER A C 1
ATOM 724 O O . SER A 1 85 ? 20.776 -10.779 -4.769 1.00 74.19 85 SER A O 1
ATOM 726 N N . SER A 1 86 ? 19.052 -9.788 -5.812 1.00 64.00 86 SER A N 1
ATOM 727 C CA . SER A 1 86 ? 18.542 -10.981 -6.501 1.00 64.00 86 SER A CA 1
ATOM 728 C C . SER A 1 86 ? 18.789 -10.989 -8.014 1.00 64.00 86 SER A C 1
ATOM 730 O O . SER A 1 86 ? 18.367 -11.928 -8.689 1.00 64.00 86 SER A O 1
ATOM 732 N N . ALA A 1 87 ? 19.461 -9.968 -8.561 1.00 58.78 87 ALA A N 1
ATOM 733 C CA . ALA A 1 87 ? 19.875 -9.979 -9.960 1.00 58.78 87 ALA A CA 1
ATOM 734 C C . ALA A 1 87 ? 21.058 -10.954 -10.137 1.00 58.78 87 ALA A C 1
ATOM 736 O O . ALA A 1 87 ? 22.050 -10.808 -9.422 1.00 58.78 87 ALA A O 1
ATOM 737 N N . PRO A 1 88 ? 20.981 -11.953 -11.038 1.00 54.44 88 PRO A N 1
ATOM 738 C CA . PRO A 1 88 ? 22.158 -12.734 -11.391 1.00 54.44 88 PRO A CA 1
ATOM 739 C C . PRO A 1 88 ? 23.183 -11.803 -12.049 1.00 54.44 88 PRO A C 1
ATOM 741 O O . PRO A 1 88 ? 22.815 -10.998 -12.905 1.00 54.44 88 PRO A O 1
ATOM 744 N N . ASP A 1 89 ? 24.453 -11.910 -11.652 1.00 58.66 89 ASP A N 1
ATOM 745 C CA . ASP A 1 89 ? 25.569 -11.354 -12.417 1.00 58.66 89 ASP A CA 1
ATOM 746 C C . ASP A 1 89 ? 25.522 -11.982 -13.818 1.00 58.66 89 ASP A C 1
ATOM 748 O O . ASP A 1 89 ? 25.912 -13.134 -14.004 1.00 58.66 89 ASP A O 1
ATOM 752 N N . GLU A 1 90 ? 24.975 -11.270 -14.801 1.00 52.38 90 GLU A N 1
ATOM 753 C CA . GLU A 1 90 ? 25.034 -11.686 -16.199 1.00 52.38 90 GLU A CA 1
ATOM 754 C C . GLU A 1 90 ? 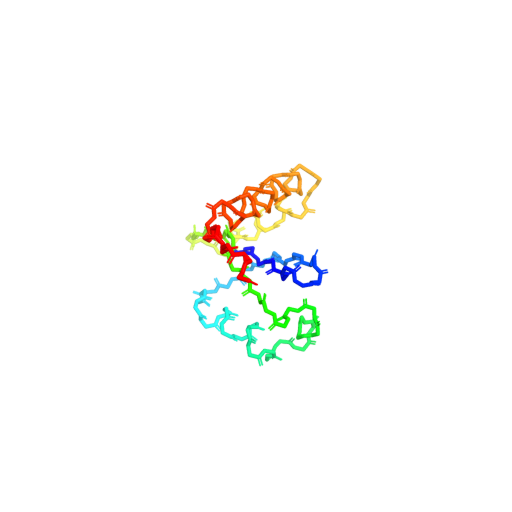26.374 -11.190 -16.767 1.00 52.38 90 GLU A C 1
ATOM 756 O O . GLU A 1 90 ? 26.587 -9.975 -16.854 1.00 52.38 90 GLU A O 1
ATOM 761 N N . PRO A 1 91 ? 27.327 -12.078 -17.110 1.00 56.59 91 PRO A N 1
ATOM 762 C CA . PRO A 1 91 ? 28.564 -11.642 -17.728 1.00 56.59 91 PRO A CA 1
ATOM 763 C C . PRO A 1 91 ? 28.260 -11.197 -19.160 1.00 56.59 91 PRO A C 1
ATOM 765 O O . PRO A 1 91 ? 27.765 -11.975 -19.976 1.00 56.59 91 PRO A O 1
ATOM 768 N N . LEU A 1 92 ? 28.572 -9.934 -19.455 1.00 50.97 92 LEU A N 1
ATOM 769 C CA . LEU A 1 92 ? 28.636 -9.410 -20.817 1.00 50.97 92 LEU A CA 1
ATOM 770 C C . LEU A 1 92 ? 29.523 -10.336 -21.662 1.00 50.97 92 LEU A C 1
ATOM 772 O O . LEU A 1 92 ? 30.706 -10.502 -21.363 1.00 50.97 92 LEU A O 1
ATOM 776 N N . SER A 1 93 ? 28.908 -10.961 -22.668 1.00 55.16 93 SER A N 1
ATOM 777 C CA . SER A 1 93 ? 29.587 -11.713 -23.732 1.00 55.16 93 SER A CA 1
ATOM 778 C C . SER A 1 93 ? 30.136 -10.770 -24.794 1.00 55.16 93 SER A C 1
ATOM 780 O O . SER A 1 93 ? 29.447 -9.765 -25.085 1.00 55.16 93 SER A O 1
#

Radius of gyration: 14.96 Å; chains: 1; bounding box: 42×25×37 Å